Protein AF-A0A832LA58-F1 (afdb_monomer)

Nearest PDB structures (foldseek):
  2ap3-assembly1_A  TM=4.183E-01  e=2.752E+00  Staphylococcus aureus subsp. aureus MW2

Foldseek 3Di:
DDDDDDDPDPDDDDDDPDDDPDDDFCLNDDVVVLLVVLCVVQQDVPDVLSNVLSVLLSVLLVLLNPFPQADSVLSRLLNVLSVVLSVCSVVVVCPLVSNVVSLVVSLVRLCRRVVCNVVNVVSSCVSCVSSVHDD

Secondary structure (DSSP, 8-state):
-----------SS--------S---GGGS-HHHHHHHHHHHH--SS-HHHHHHHHHHHHHHHHHHH-SSS-HHHHHHHHHHHHHHHHHHHHT---HHHHHHHHHHHHHHHTT-TTTHHHHHHHHHHHHHHHT---

pLDDT: mean 81.48, std 19.2, range [36.53, 97.62]

Structure (mmCIF, N/CA/C/O backbone):
data_AF-A0A832LA58-F1
#
_entry.id   AF-A0A832LA58-F1
#
loop_
_atom_site.group_PDB
_atom_site.id
_atom_site.type_symbol
_atom_site.label_atom_id
_atom_site.label_alt_id
_atom_site.label_comp_id
_atom_site.label_asym_id
_atom_site.label_entity_id
_atom_site.label_seq_id
_atom_site.pdbx_PDB_ins_code
_atom_site.Cartn_x
_atom_site.Cartn_y
_atom_site.Cartn_z
_atom_site.occupancy
_atom_site.B_iso_or_equiv
_atom_site.auth_seq_id
_atom_site.auth_comp_id
_atom_site.auth_asym_id
_atom_site.auth_atom_id
_atom_site.pdbx_PDB_model_num
ATOM 1 N N . MET A 1 1 ? 32.728 1.933 31.505 1.00 38.47 1 MET A N 1
ATOM 2 C CA . MET A 1 1 ? 31.852 0.922 32.133 1.00 38.47 1 MET A CA 1
ATOM 3 C C . MET A 1 1 ? 30.788 0.562 31.112 1.00 38.47 1 MET A C 1
ATOM 5 O O . MET A 1 1 ? 29.930 1.386 30.846 1.00 38.47 1 MET A O 1
ATOM 9 N N . MET A 1 2 ? 30.952 -0.591 30.461 1.00 45.06 2 MET A N 1
ATOM 10 C CA . MET A 1 2 ? 29.963 -1.226 29.576 1.00 45.06 2 MET A CA 1
ATOM 11 C C . MET A 1 2 ? 29.046 -2.100 30.420 1.00 45.06 2 MET A C 1
ATOM 13 O O . MET A 1 2 ? 29.603 -2.822 31.244 1.00 45.06 2 MET A O 1
ATOM 17 N N . LYS A 1 3 ? 27.731 -2.023 30.183 1.00 44.38 3 LYS A N 1
ATOM 18 C CA . LYS A 1 3 ? 26.621 -2.929 30.560 1.00 44.38 3 LYS A CA 1
ATOM 19 C C . LYS A 1 3 ? 25.339 -2.262 30.022 1.00 44.38 3 LYS A C 1
ATOM 21 O O . LYS A 1 3 ? 25.217 -1.057 30.210 1.00 44.38 3 LYS A O 1
ATOM 26 N N . ASP A 1 4 ? 24.384 -2.853 29.319 1.00 45.88 4 ASP A N 1
ATOM 27 C CA . ASP A 1 4 ? 24.064 -4.216 28.904 1.00 45.88 4 ASP A CA 1
ATOM 28 C C . ASP A 1 4 ? 23.218 -4.051 27.616 1.00 45.88 4 ASP A C 1
ATOM 30 O O . ASP A 1 4 ? 22.341 -3.187 27.583 1.00 45.88 4 ASP A O 1
ATOM 34 N N . GLU A 1 5 ? 23.490 -4.803 26.547 1.00 46.19 5 GLU A N 1
ATOM 35 C CA . GLU A 1 5 ? 22.567 -4.913 25.405 1.00 46.19 5 GLU A CA 1
ATOM 36 C C . GLU A 1 5 ? 21.927 -6.298 25.474 1.00 46.19 5 GLU A C 1
ATOM 38 O O . GLU A 1 5 ? 22.626 -7.311 25.434 1.00 46.19 5 GLU A O 1
ATOM 43 N N . ASP A 1 6 ? 20.605 -6.319 25.635 1.00 46.00 6 ASP A N 1
ATOM 44 C CA . ASP A 1 6 ? 19.793 -7.529 25.696 1.00 46.00 6 ASP A CA 1
ATOM 45 C C . ASP A 1 6 ? 19.865 -8.282 24.358 1.00 46.00 6 ASP A C 1
ATOM 47 O O . ASP A 1 6 ? 19.231 -7.928 23.361 1.00 46.00 6 ASP A O 1
ATOM 51 N N . GLU A 1 7 ? 20.668 -9.341 24.351 1.00 42.16 7 GLU A N 1
ATOM 52 C CA . GLU A 1 7 ? 20.776 -10.328 23.285 1.00 42.16 7 GLU A CA 1
ATOM 53 C C . GLU A 1 7 ? 19.518 -11.209 23.294 1.00 42.16 7 GLU A C 1
ATOM 55 O O . GLU A 1 7 ? 19.358 -12.098 24.130 1.00 42.16 7 GLU A O 1
ATOM 60 N N . ILE A 1 8 ? 18.584 -10.952 22.374 1.00 47.38 8 ILE A N 1
ATOM 61 C CA . ILE A 1 8 ? 17.488 -11.887 22.105 1.00 47.38 8 ILE A CA 1
ATOM 62 C C . ILE A 1 8 ? 17.975 -12.874 21.045 1.00 47.38 8 ILE A C 1
ATOM 64 O O . ILE A 1 8 ? 17.958 -12.590 19.847 1.00 47.38 8 ILE A O 1
ATOM 68 N N . ASP A 1 9 ? 18.416 -14.032 21.526 1.00 40.94 9 ASP A N 1
ATOM 69 C CA . ASP A 1 9 ? 18.825 -15.178 20.722 1.00 40.94 9 ASP A CA 1
ATOM 70 C C . ASP A 1 9 ? 17.582 -15.909 20.183 1.00 40.94 9 ASP A C 1
ATOM 72 O O . ASP A 1 9 ? 16.914 -16.678 20.880 1.00 40.94 9 ASP A O 1
ATOM 76 N N . LEU A 1 10 ? 17.223 -15.608 18.936 1.00 44.75 10 LEU A N 1
ATOM 77 C CA . LEU A 1 10 ? 16.168 -16.288 18.181 1.00 44.75 10 LEU A CA 1
ATOM 78 C C . LEU A 1 10 ? 16.786 -17.083 17.024 1.00 44.75 10 LEU A C 1
ATOM 80 O O . LEU A 1 10 ? 16.368 -16.924 15.884 1.00 44.75 10 LEU A O 1
ATOM 84 N N . ASP A 1 11 ? 17.767 -17.942 17.314 1.00 45.03 11 ASP A N 1
ATOM 85 C CA . ASP A 1 11 ? 18.386 -18.828 16.318 1.00 45.03 11 ASP A CA 1
ATOM 86 C C . ASP A 1 11 ? 18.494 -20.281 16.821 1.00 45.03 11 ASP A C 1
ATOM 88 O O . ASP A 1 11 ? 19.561 -20.808 17.143 1.00 45.03 11 ASP A O 1
ATOM 92 N N . LYS A 1 12 ? 17.370 -21.004 16.805 1.00 46.94 12 LYS A N 1
ATOM 93 C CA . LYS A 1 12 ? 17.415 -22.462 16.633 1.00 46.94 12 LYS A CA 1
ATOM 94 C C . LYS A 1 12 ? 16.601 -22.840 15.409 1.00 46.94 12 LYS A C 1
ATOM 96 O O . LYS A 1 12 ? 15.385 -22.723 15.413 1.00 46.94 12 LYS A O 1
ATOM 101 N N . GLU A 1 13 ? 17.330 -23.328 14.408 1.00 44.88 13 GLU A N 1
ATOM 102 C CA . GLU A 1 13 ? 16.855 -23.896 13.142 1.00 44.88 13 GLU A CA 1
ATOM 103 C C . GLU A 1 13 ? 16.575 -22.890 12.018 1.00 44.88 13 GLU A C 1
ATOM 105 O O . GLU A 1 13 ? 15.441 -22.691 11.607 1.00 44.88 13 GLU A O 1
ATOM 110 N N . MET A 1 14 ? 17.641 -22.289 11.478 1.00 42.16 14 MET A N 1
ATOM 111 C CA . MET A 1 14 ? 18.005 -22.301 10.045 1.00 42.16 14 MET A CA 1
ATOM 112 C C . MET A 1 14 ? 19.107 -21.258 9.821 1.00 42.16 14 MET A C 1
ATOM 114 O O . MET A 1 14 ? 18.854 -20.063 9.714 1.00 42.16 14 MET A O 1
ATOM 118 N N . GLY A 1 15 ? 20.358 -21.724 9.804 1.00 41.25 15 GLY A N 1
ATOM 119 C CA . GLY A 1 15 ? 21.551 -20.884 9.852 1.00 41.25 15 GLY A CA 1
ATOM 120 C C . GLY A 1 15 ? 21.759 -19.988 8.634 1.00 41.25 15 GLY A C 1
ATOM 121 O O . GLY A 1 15 ? 22.495 -20.355 7.720 1.00 41.25 15 GLY A O 1
ATOM 122 N N . VAL A 1 16 ? 21.235 -18.762 8.692 1.00 36.53 16 VAL A N 1
ATOM 123 C CA . VAL A 1 16 ? 21.817 -17.637 7.957 1.00 36.53 16 VAL A CA 1
ATOM 124 C C . VAL A 1 16 ? 21.844 -16.381 8.827 1.00 36.53 16 VAL A C 1
ATOM 126 O O . VAL A 1 16 ? 20.860 -15.659 8.965 1.00 36.53 16 VAL A O 1
ATOM 129 N N . LYS A 1 17 ? 23.020 -16.092 9.392 1.00 37.94 17 LYS A N 1
ATOM 130 C CA . LYS A 1 17 ? 23.284 -14.867 10.151 1.00 37.94 17 LYS A CA 1
ATOM 131 C C . LYS A 1 17 ? 23.468 -13.692 9.187 1.00 37.94 17 LYS A C 1
ATOM 133 O O . LYS A 1 17 ? 24.581 -13.416 8.741 1.00 37.94 17 LYS A O 1
ATOM 138 N N . TYR A 1 18 ? 22.390 -12.985 8.864 1.00 44.03 18 TYR A N 1
ATOM 139 C CA . TYR A 1 18 ? 22.473 -11.738 8.100 1.00 44.03 18 TYR A CA 1
ATOM 140 C C . TYR A 1 18 ? 22.743 -10.553 9.033 1.00 44.03 18 TYR A C 1
ATOM 142 O O . TYR A 1 18 ? 21.826 -9.935 9.571 1.00 44.03 18 TYR A O 1
ATOM 150 N N . ILE A 1 19 ? 24.020 -10.215 9.227 1.00 37.44 19 ILE A N 1
ATOM 151 C CA . ILE A 1 19 ? 24.412 -8.991 9.936 1.00 37.44 19 ILE A CA 1
ATO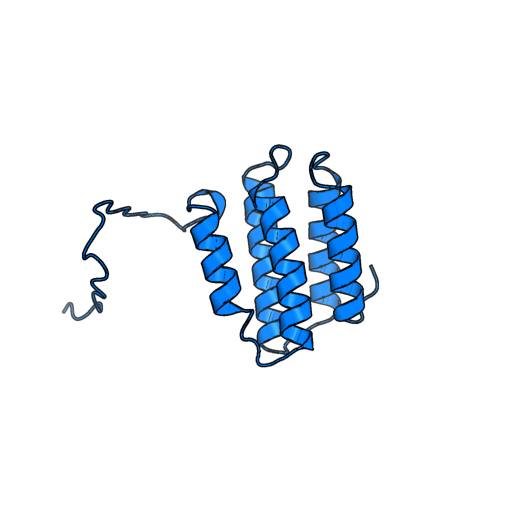M 152 C C . ILE A 1 19 ? 24.363 -7.821 8.945 1.00 37.44 19 ILE A C 1
ATOM 154 O O . ILE A 1 19 ? 25.317 -7.586 8.205 1.00 37.44 19 ILE A O 1
ATOM 158 N N . PHE A 1 20 ? 23.269 -7.061 8.940 1.00 43.75 20 PHE A N 1
ATOM 159 C CA . PHE A 1 20 ? 23.184 -5.800 8.199 1.00 43.75 20 PHE A CA 1
ATOM 160 C C . PHE A 1 20 ? 23.697 -4.642 9.070 1.00 43.75 20 PHE A C 1
ATOM 162 O O . PHE A 1 20 ? 23.040 -4.235 10.024 1.00 43.75 20 PHE A O 1
ATOM 169 N N . ARG A 1 21 ? 24.882 -4.102 8.748 1.00 38.31 21 ARG A N 1
ATOM 170 C CA . ARG A 1 21 ? 25.448 -2.882 9.364 1.00 38.31 21 ARG A CA 1
ATOM 171 C C . ARG A 1 21 ? 25.281 -1.671 8.441 1.00 38.31 21 ARG A C 1
ATOM 173 O O . ARG A 1 21 ? 26.247 -1.158 7.888 1.00 38.31 21 ARG A O 1
ATOM 180 N N . GLY A 1 22 ? 24.039 -1.235 8.283 1.00 41.28 22 GLY A N 1
ATOM 181 C CA . GLY A 1 22 ? 23.632 0.002 7.612 1.00 41.28 22 GLY A CA 1
ATOM 182 C C . GLY A 1 22 ? 22.166 0.285 7.945 1.00 41.28 22 GLY A C 1
ATOM 183 O O . GLY A 1 22 ? 21.470 -0.639 8.368 1.00 41.28 22 GLY A O 1
ATOM 184 N N . ASN A 1 23 ? 21.689 1.528 7.788 1.00 45.31 23 ASN A N 1
ATOM 185 C CA . ASN A 1 23 ? 20.253 1.827 7.883 1.00 45.31 23 ASN A CA 1
ATOM 186 C C . ASN A 1 23 ? 19.498 0.826 6.998 1.00 45.31 23 ASN A C 1
ATOM 188 O O . ASN A 1 23 ? 19.715 0.777 5.789 1.00 45.31 23 ASN A O 1
ATOM 192 N N . THR A 1 24 ? 18.696 -0.053 7.601 1.00 49.25 24 THR A N 1
ATOM 193 C CA . THR A 1 24 ? 18.100 -1.163 6.859 1.00 49.25 24 THR A CA 1
ATOM 194 C C . THR A 1 24 ? 16.948 -0.646 6.007 1.00 49.25 24 THR A C 1
ATOM 196 O O . THR A 1 24 ? 15.871 -0.366 6.536 1.00 49.25 24 THR A O 1
ATOM 199 N N . THR A 1 25 ? 17.187 -0.538 4.709 1.00 60.50 25 THR A N 1
ATOM 200 C CA . THR A 1 25 ? 16.221 -0.111 3.697 1.00 60.50 25 THR A CA 1
ATOM 201 C C . THR A 1 25 ? 15.207 -1.221 3.386 1.00 60.50 25 THR A C 1
ATOM 203 O O . THR A 1 25 ? 15.516 -2.408 3.546 1.00 60.50 25 THR A O 1
ATOM 206 N N . PHE A 1 26 ? 13.989 -0.878 2.943 1.00 65.62 26 PHE A N 1
ATOM 207 C CA . PHE A 1 26 ? 12.957 -1.874 2.583 1.00 65.62 26 PHE A CA 1
ATOM 208 C C . PHE A 1 26 ? 13.423 -2.839 1.487 1.00 65.62 26 PHE A C 1
ATOM 210 O O . PHE A 1 26 ? 13.106 -4.026 1.518 1.00 65.62 26 PHE A O 1
ATOM 217 N N . ILE A 1 27 ? 14.221 -2.335 0.546 1.00 67.81 27 ILE A N 1
ATOM 218 C CA . ILE A 1 27 ? 14.730 -3.086 -0.607 1.00 67.81 27 ILE A CA 1
ATOM 219 C C . ILE A 1 27 ? 15.791 -4.133 -0.239 1.00 67.81 27 ILE A C 1
ATOM 221 O O . ILE A 1 27 ? 16.005 -5.076 -0.994 1.00 67.81 27 ILE A O 1
ATOM 225 N N . ASN A 1 28 ? 16.448 -3.984 0.916 1.00 68.75 28 ASN A N 1
ATOM 226 C CA . ASN A 1 28 ? 17.536 -4.864 1.353 1.00 68.75 28 ASN A CA 1
ATOM 227 C C . ASN A 1 28 ? 17.054 -6.051 2.199 1.00 68.75 28 ASN A C 1
ATOM 229 O O . ASN A 1 28 ? 17.868 -6.844 2.672 1.00 68.75 28 ASN A O 1
ATOM 233 N N . LYS A 1 29 ? 15.741 -6.188 2.405 1.00 72.06 29 LYS A N 1
ATOM 234 C CA . LYS A 1 29 ? 15.151 -7.272 3.191 1.00 72.06 29 LYS A CA 1
ATOM 235 C C . LYS A 1 29 ? 14.297 -8.194 2.332 1.00 72.06 29 LYS A C 1
ATOM 237 O O . LYS A 1 29 ? 13.751 -7.762 1.317 1.00 72.06 29 LYS A O 1
ATOM 242 N N . PRO A 1 30 ? 14.126 -9.463 2.746 1.00 80.69 30 PRO A N 1
ATOM 243 C CA . PRO A 1 30 ? 13.166 -10.341 2.099 1.00 80.69 30 PRO A CA 1
ATOM 244 C C . PRO A 1 30 ? 11.771 -9.711 2.135 1.00 80.69 30 PRO A C 1
ATOM 246 O O . PRO A 1 30 ? 11.291 -9.318 3.199 1.00 80.69 30 PRO A O 1
ATOM 249 N N . ARG A 1 31 ? 11.120 -9.631 0.973 1.00 79.56 31 ARG A N 1
ATOM 250 C CA . ARG A 1 31 ? 9.792 -9.014 0.812 1.00 79.56 31 ARG A CA 1
ATOM 251 C C . ARG A 1 31 ? 8.769 -9.588 1.791 1.00 79.56 31 ARG A C 1
ATOM 253 O O . ARG A 1 31 ? 8.118 -8.829 2.504 1.00 79.56 31 ARG A O 1
ATOM 260 N N . ASP A 1 32 ? 8.712 -10.914 1.907 1.00 81.50 32 ASP A N 1
ATOM 261 C CA . ASP A 1 32 ? 7.801 -11.614 2.821 1.00 81.50 32 ASP A CA 1
ATOM 262 C C . ASP A 1 32 ? 7.995 -11.195 4.284 1.00 81.50 32 ASP A C 1
ATOM 264 O O . ASP A 1 32 ? 7.032 -11.124 5.049 1.00 81.50 32 ASP A O 1
ATOM 268 N N . THR A 1 33 ? 9.227 -10.859 4.677 1.00 84.50 33 THR A N 1
ATOM 269 C CA . THR A 1 33 ? 9.529 -10.360 6.022 1.00 84.50 33 THR A CA 1
ATOM 270 C C . THR A 1 33 ? 8.912 -8.985 6.250 1.00 84.50 33 THR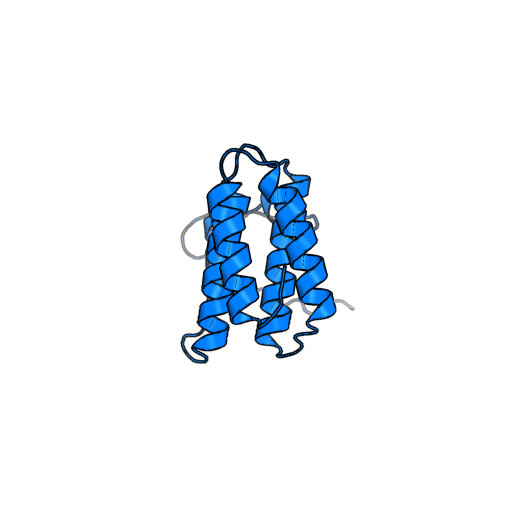 A C 1
ATOM 272 O O . THR A 1 33 ? 8.315 -8.759 7.302 1.00 84.50 33 THR A O 1
ATOM 275 N N . GLU A 1 34 ? 9.017 -8.070 5.286 1.00 85.00 34 GLU A N 1
ATOM 276 C CA . GLU A 1 34 ? 8.460 -6.718 5.421 1.00 85.00 34 GLU A CA 1
ATOM 277 C C . GLU A 1 34 ? 6.927 -6.720 5.360 1.00 85.00 34 GLU A C 1
ATOM 279 O O . GLU A 1 34 ? 6.280 -6.056 6.171 1.00 85.00 34 GLU A O 1
ATOM 284 N N . ILE A 1 35 ? 6.335 -7.561 4.510 1.00 87.44 35 ILE A N 1
ATOM 285 C CA . ILE A 1 35 ? 4.886 -7.799 4.471 1.00 87.44 35 ILE A CA 1
ATOM 286 C C . ILE A 1 35 ? 4.376 -8.352 5.804 1.00 87.44 35 ILE A C 1
ATOM 288 O O . ILE A 1 35 ? 3.448 -7.798 6.398 1.00 87.44 35 ILE A O 1
ATOM 292 N N . LYS A 1 36 ? 5.010 -9.410 6.325 1.00 86.88 36 LYS A N 1
ATOM 293 C CA . LYS A 1 36 ? 4.622 -10.022 7.602 1.00 86.88 36 LYS A CA 1
ATOM 294 C C . LYS A 1 36 ? 4.794 -9.049 8.766 1.00 86.88 36 LYS A C 1
ATOM 296 O O . LYS A 1 36 ? 3.961 -8.998 9.670 1.00 86.88 36 LYS A O 1
ATOM 301 N N . LYS A 1 37 ? 5.860 -8.244 8.746 1.00 86.56 37 LYS A N 1
ATOM 302 C CA . LYS A 1 37 ? 6.099 -7.197 9.742 1.00 86.56 37 LYS A CA 1
ATOM 303 C C . LYS A 1 37 ? 5.005 -6.130 9.703 1.00 86.56 37 LYS A C 1
ATOM 305 O O . LYS A 1 37 ? 4.514 -5.749 10.766 1.00 86.56 37 LYS A O 1
ATOM 310 N N . PHE A 1 38 ? 4.604 -5.684 8.513 1.00 89.88 38 PHE A N 1
ATOM 311 C CA . PHE A 1 38 ? 3.500 -4.740 8.347 1.00 89.88 38 PHE A CA 1
ATOM 312 C C . PHE A 1 38 ? 2.196 -5.327 8.902 1.00 89.88 38 PHE A C 1
ATOM 314 O O . PHE A 1 38 ? 1.567 -4.717 9.768 1.00 89.88 38 PHE A O 1
ATOM 321 N N . GLN A 1 39 ? 1.827 -6.539 8.474 1.00 87.56 39 GLN A N 1
ATOM 322 C CA . GLN A 1 39 ? 0.627 -7.239 8.943 1.00 87.56 39 GLN A CA 1
ATOM 323 C C . GLN A 1 39 ? 0.576 -7.311 10.471 1.00 87.56 39 GLN A C 1
ATOM 325 O O . GLN A 1 39 ? -0.372 -6.818 11.079 1.00 87.56 39 GLN A O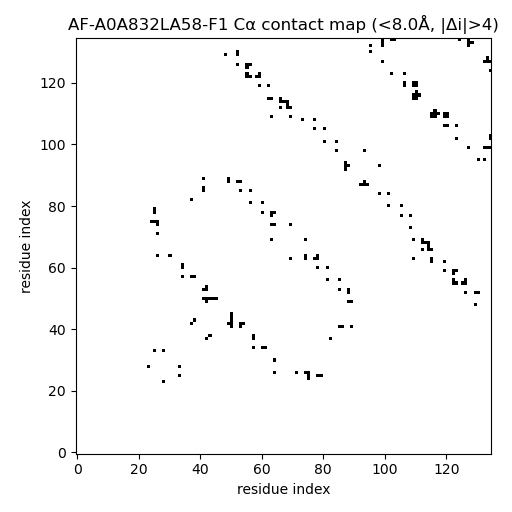 1
ATOM 330 N N . ASN A 1 40 ? 1.638 -7.822 11.098 1.00 87.81 40 ASN A N 1
ATOM 331 C CA . ASN A 1 40 ? 1.717 -7.964 12.552 1.00 87.81 40 ASN A CA 1
ATOM 332 C C . ASN A 1 40 ? 1.624 -6.622 13.294 1.00 87.81 40 ASN A C 1
ATOM 334 O O . ASN A 1 40 ? 1.130 -6.567 14.421 1.00 87.81 40 ASN A O 1
ATOM 338 N N . LYS A 1 41 ? 2.128 -5.534 12.697 1.00 88.19 41 LYS A N 1
ATOM 339 C CA . LYS A 1 41 ? 2.153 -4.212 13.336 1.00 88.19 41 LYS A CA 1
ATOM 340 C C . LYS A 1 41 ? 0.805 -3.492 13.253 1.00 88.19 41 LYS A C 1
ATOM 342 O O . LYS A 1 41 ? 0.476 -2.755 14.195 1.00 88.19 41 LYS A O 1
ATOM 347 N N . TYR A 1 42 ? 0.064 -3.670 12.159 1.00 88.31 42 TYR A N 1
ATOM 348 C CA . TYR A 1 42 ? -1.052 -2.793 11.791 1.00 88.31 42 TYR A CA 1
ATOM 349 C C . TYR A 1 42 ? -2.412 -3.480 11.657 1.00 88.31 42 TYR A C 1
ATOM 351 O O . TYR A 1 42 ? -3.423 -2.798 11.812 1.00 88.31 42 TYR A O 1
ATOM 359 N N . ILE A 1 43 ? -2.460 -4.788 11.396 1.00 87.00 43 ILE A N 1
ATOM 360 C CA . ILE A 1 43 ? -3.706 -5.536 11.188 1.00 87.00 43 ILE A CA 1
ATOM 361 C C . ILE A 1 43 ? -3.901 -6.462 12.388 1.00 87.00 43 ILE A C 1
ATOM 363 O O . ILE A 1 43 ? -3.245 -7.493 12.512 1.00 87.00 43 ILE A O 1
ATOM 367 N N . THR A 1 44 ? -4.774 -6.063 13.314 1.00 83.50 44 THR A N 1
ATOM 368 C CA . THR A 1 44 ? -4.927 -6.748 14.617 1.00 83.50 44 THR A CA 1
ATOM 369 C C . THR A 1 44 ? -6.244 -7.505 14.773 1.00 83.50 44 THR A C 1
ATOM 371 O O . THR A 1 44 ? -6.398 -8.259 15.734 1.00 83.50 44 THR A O 1
ATOM 374 N N . GLY A 1 45 ? -7.199 -7.292 13.864 1.00 78.44 45 GLY A N 1
ATOM 375 C CA . GLY A 1 45 ? -8.544 -7.875 13.908 1.00 78.44 45 GLY A CA 1
ATOM 376 C C . GLY A 1 45 ? -9.462 -7.251 14.966 1.00 78.44 45 GLY A C 1
ATOM 377 O O . GLY A 1 45 ? -10.553 -7.760 15.210 1.00 78.44 45 GLY A O 1
ATOM 378 N N . LYS A 1 46 ? -9.023 -6.176 15.631 1.00 73.69 46 LYS A N 1
ATOM 379 C CA . LYS A 1 46 ? -9.741 -5.524 16.740 1.00 73.69 46 LYS A CA 1
ATOM 380 C C . LYS A 1 46 ? -10.460 -4.245 16.323 1.00 73.69 46 LYS A C 1
ATOM 382 O O . LYS A 1 46 ? -11.378 -3.820 17.019 1.00 73.69 46 LYS A O 1
ATOM 387 N N . TYR A 1 47 ? -10.044 -3.616 15.226 1.00 76.56 47 TYR A N 1
ATOM 388 C CA . TYR A 1 47 ? -10.528 -2.301 14.814 1.00 76.56 47 TYR A CA 1
ATOM 389 C C . TYR A 1 47 ? -10.885 -2.344 13.336 1.00 76.56 47 TYR A C 1
ATOM 391 O O . TYR A 1 47 ? -10.077 -1.952 12.504 1.00 76.56 47 TYR A O 1
ATOM 399 N N . ILE A 1 48 ? -12.101 -2.799 13.026 1.00 79.88 48 ILE A N 1
ATOM 400 C CA . ILE A 1 48 ? -12.543 -3.134 11.661 1.00 79.88 48 ILE A CA 1
ATOM 401 C C . ILE A 1 48 ? -12.197 -2.033 10.645 1.00 79.88 48 ILE A C 1
ATOM 403 O O . ILE A 1 48 ? -11.588 -2.321 9.624 1.00 79.88 48 ILE A O 1
ATOM 407 N N . GLU A 1 49 ? -12.497 -0.763 10.934 1.00 84.00 49 GLU A N 1
ATOM 408 C CA . GLU A 1 49 ? -12.197 0.338 10.003 1.00 84.00 49 GLU A CA 1
ATOM 409 C C . GLU A 1 49 ? -10.691 0.574 9.803 1.00 84.00 49 GLU A C 1
ATOM 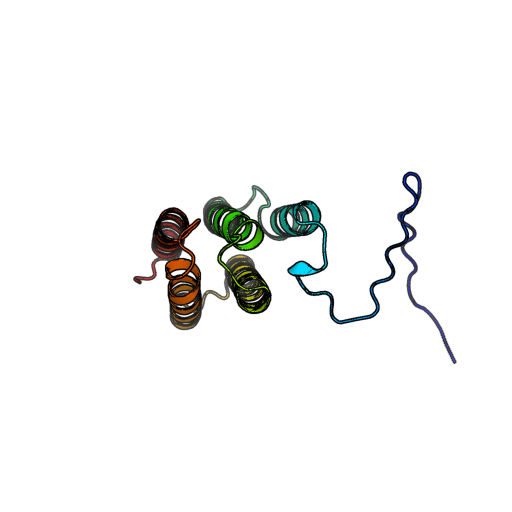411 O O . GLU A 1 49 ? -10.232 0.726 8.671 1.00 84.00 49 GLU A O 1
ATOM 416 N N . LYS A 1 50 ? -9.898 0.561 10.883 1.00 86.94 50 LYS A N 1
ATOM 417 C CA . LYS A 1 50 ? -8.437 0.735 10.799 1.00 86.94 50 LYS A CA 1
ATOM 418 C C . LYS A 1 50 ? -7.774 -0.456 10.120 1.00 86.94 50 LYS A C 1
ATOM 420 O O . LYS A 1 50 ? -6.868 -0.270 9.317 1.00 86.94 50 LYS A O 1
ATOM 425 N N . ASP A 1 51 ? -8.241 -1.661 10.426 1.00 87.62 51 ASP A N 1
ATOM 426 C CA . ASP A 1 51 ? -7.768 -2.897 9.819 1.00 87.62 51 ASP A CA 1
ATOM 427 C C . ASP A 1 51 ? -8.113 -2.921 8.317 1.00 87.62 51 ASP A C 1
ATOM 429 O O . ASP A 1 51 ? -7.278 -3.351 7.524 1.00 87.62 51 ASP A O 1
ATOM 433 N N . ASN A 1 52 ? -9.264 -2.378 7.897 1.00 91.56 52 ASN A N 1
ATOM 434 C CA . ASN A 1 52 ? -9.611 -2.212 6.479 1.00 91.56 52 ASN A CA 1
ATOM 435 C C . ASN A 1 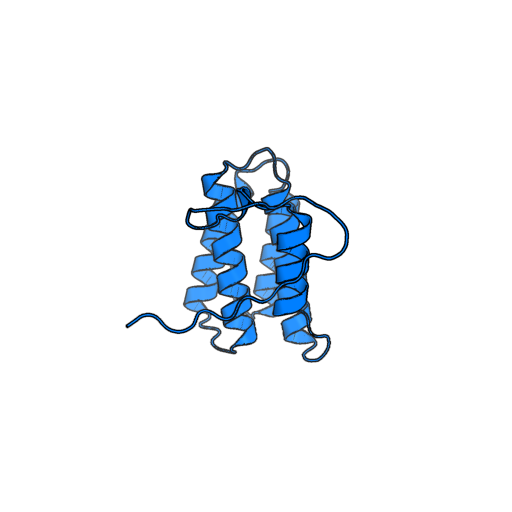52 ? -8.661 -1.234 5.772 1.00 91.56 52 ASN A C 1
ATOM 437 O O . ASN A 1 52 ? -8.090 -1.581 4.741 1.00 91.56 52 ASN A O 1
ATOM 441 N N . ILE A 1 53 ? -8.423 -0.048 6.350 1.00 92.94 53 ILE A N 1
ATOM 442 C CA . ILE A 1 53 ? -7.465 0.929 5.798 1.00 92.94 53 ILE A CA 1
ATOM 443 C C . ILE A 1 53 ? -6.069 0.303 5.690 1.00 92.94 53 ILE A C 1
ATOM 445 O O . ILE A 1 53 ? -5.435 0.359 4.638 1.00 92.94 53 ILE A O 1
ATOM 449 N N . ASN A 1 54 ? -5.601 -0.344 6.760 1.00 93.44 54 ASN A N 1
ATOM 450 C CA . ASN A 1 54 ? -4.288 -0.984 6.796 1.00 93.44 54 ASN A CA 1
ATOM 451 C C . ASN A 1 54 ? -4.193 -2.174 5.830 1.00 93.44 54 ASN A C 1
ATOM 453 O O . ASN A 1 54 ? -3.115 -2.439 5.304 1.00 93.44 54 ASN A O 1
ATOM 457 N N . SER A 1 55 ? -5.300 -2.861 5.545 1.00 94.31 55 SER A N 1
ATOM 458 C CA . SER A 1 55 ? -5.345 -3.925 4.537 1.00 94.31 55 SER A CA 1
ATOM 459 C C . SER A 1 55 ? -5.181 -3.376 3.121 1.00 94.31 55 SER A C 1
ATOM 461 O O . SER A 1 55 ? -4.444 -3.960 2.330 1.00 94.31 55 SER A O 1
ATOM 463 N N . GLU A 1 56 ? -5.800 -2.240 2.797 1.00 97.06 56 GLU A N 1
ATOM 464 C CA . GLU A 1 56 ? -5.584 -1.585 1.501 1.00 97.06 56 GLU A CA 1
ATOM 465 C C . GLU A 1 56 ? -4.151 -1.046 1.372 1.00 97.06 56 GLU A C 1
ATOM 467 O O . GLU A 1 56 ? -3.495 -1.270 0.354 1.00 97.06 56 GLU A O 1
ATOM 472 N N . ILE A 1 57 ? -3.604 -0.434 2.430 1.00 96.44 57 ILE A N 1
ATOM 473 C CA . ILE A 1 57 ? -2.195 0.002 2.458 1.00 96.44 57 ILE A CA 1
ATOM 474 C C . ILE A 1 57 ? -1.253 -1.187 2.234 1.00 96.44 57 ILE A C 1
ATOM 476 O O . ILE A 1 57 ? -0.283 -1.071 1.486 1.00 96.44 57 ILE A O 1
ATOM 480 N N . LEU A 1 58 ? -1.547 -2.344 2.831 1.00 95.81 58 LEU A N 1
ATOM 481 C CA . LEU A 1 58 ? -0.758 -3.555 2.635 1.00 95.81 58 LEU A CA 1
ATOM 482 C C . LEU A 1 58 ? -0.782 -4.035 1.177 1.00 95.81 58 LEU A C 1
ATOM 484 O O . LEU A 1 58 ? 0.265 -4.402 0.644 1.00 95.81 58 LEU A O 1
ATOM 488 N N . LYS A 1 59 ? -1.944 -4.021 0.512 1.00 96.50 59 LYS A N 1
ATOM 489 C CA . LYS A 1 59 ? -2.038 -4.380 -0.915 1.00 96.50 59 LYS A CA 1
ATOM 490 C C . LYS A 1 59 ? -1.190 -3.447 -1.778 1.00 96.50 59 LYS A C 1
ATOM 492 O O . LYS A 1 59 ? -0.485 -3.914 -2.667 1.00 96.50 59 LYS A O 1
ATOM 497 N N . LEU A 1 60 ? -1.222 -2.146 -1.492 1.00 97.19 60 LEU A N 1
ATOM 498 C CA . LEU A 1 60 ? -0.396 -1.171 -2.200 1.00 97.19 60 LEU A CA 1
ATOM 499 C C . LEU A 1 60 ? 1.098 -1.404 -1.944 1.00 97.19 60 LEU A C 1
ATOM 501 O O . LEU A 1 60 ? 1.894 -1.357 -2.878 1.00 97.19 60 LEU A O 1
ATOM 505 N N . LEU A 1 61 ? 1.474 -1.732 -0.705 1.00 95.94 61 LEU A N 1
ATOM 506 C CA . LEU A 1 61 ? 2.851 -2.076 -0.356 1.00 95.94 61 LEU A CA 1
ATOM 507 C C . LEU A 1 61 ? 3.342 -3.307 -1.132 1.00 95.94 61 LEU A C 1
ATOM 509 O O . LEU A 1 61 ? 4.462 -3.288 -1.633 1.00 95.94 61 LEU A O 1
ATOM 513 N N . HIS A 1 62 ? 2.509 -4.340 -1.293 1.00 95.31 62 HIS A N 1
ATOM 514 C CA . HIS A 1 62 ? 2.834 -5.491 -2.142 1.00 95.31 62 HIS A CA 1
ATOM 515 C C . HIS A 1 62 ? 3.139 -5.078 -3.584 1.00 95.31 62 HIS A C 1
ATOM 517 O O . HIS A 1 62 ? 4.196 -5.430 -4.102 1.00 95.31 62 HIS A O 1
ATOM 523 N N . LEU A 1 63 ? 2.254 -4.295 -4.213 1.00 96.31 63 LEU A N 1
ATOM 524 C CA . LEU A 1 63 ? 2.453 -3.835 -5.592 1.00 96.31 63 LEU A CA 1
ATOM 525 C C . LEU A 1 63 ? 3.750 -3.038 -5.743 1.00 96.31 63 LEU A C 1
ATOM 527 O O . LEU A 1 63 ? 4.524 -3.280 -6.665 1.00 96.31 63 LEU A O 1
ATOM 531 N N . VAL A 1 64 ? 4.016 -2.120 -4.814 1.00 95.06 64 VAL A N 1
ATOM 532 C CA . VAL A 1 64 ? 5.232 -1.299 -4.811 1.00 95.06 64 VAL A CA 1
ATOM 533 C C . VAL A 1 64 ? 6.482 -2.171 -4.698 1.00 95.06 64 VAL A C 1
ATOM 535 O O . VAL A 1 64 ? 7.429 -1.998 -5.468 1.00 95.06 64 VAL A O 1
ATOM 538 N N . LEU A 1 65 ? 6.488 -3.135 -3.772 1.00 92.94 65 LEU A N 1
ATOM 539 C CA . LEU A 1 65 ? 7.634 -4.019 -3.566 1.00 92.94 65 LEU A CA 1
ATOM 540 C C . LEU A 1 65 ? 7.871 -4.987 -4.736 1.00 92.94 65 LEU A C 1
ATOM 542 O O . LEU A 1 65 ? 9.019 -5.362 -4.980 1.00 92.94 65 LEU A O 1
ATOM 546 N N . ASP A 1 66 ? 6.816 -5.361 -5.460 1.00 93.62 66 ASP A N 1
ATOM 547 C CA . ASP A 1 66 ? 6.885 -6.280 -6.600 1.00 93.62 66 ASP A CA 1
ATOM 548 C C . ASP A 1 66 ? 7.086 -5.586 -7.953 1.00 93.62 66 ASP A C 1
ATOM 550 O O . ASP A 1 66 ? 7.455 -6.253 -8.927 1.00 93.62 66 ASP A O 1
ATOM 554 N N . SER A 1 67 ? 6.888 -4.266 -8.027 1.00 94.38 67 SER A N 1
ATOM 555 C CA . SER A 1 67 ? 7.023 -3.522 -9.278 1.00 94.38 67 SER A CA 1
ATOM 556 C C . SER A 1 67 ? 8.450 -3.566 -9.815 1.00 94.38 67 SER A C 1
ATOM 558 O O . SER A 1 67 ? 9.425 -3.267 -9.115 1.00 94.38 67 SER A O 1
ATOM 560 N N . LYS A 1 68 ? 8.560 -3.885 -11.105 1.00 94.44 68 LYS A N 1
ATOM 561 C CA . LYS A 1 68 ? 9.812 -3.878 -11.872 1.00 94.44 68 LYS A CA 1
ATOM 562 C C . LYS A 1 68 ? 10.078 -2.526 -12.529 1.00 94.44 68 LYS A C 1
ATOM 564 O O . LYS A 1 68 ? 11.207 -2.278 -12.942 1.00 94.44 68 LYS A O 1
ATOM 569 N N . ASN A 1 69 ? 9.055 -1.676 -12.618 1.00 95.88 69 ASN A N 1
ATOM 570 C CA . ASN A 1 69 ? 9.139 -0.377 -13.280 1.00 95.88 69 ASN A CA 1
ATOM 571 C C . ASN A 1 69 ? 9.404 0.777 -12.302 1.00 95.88 69 ASN A C 1
ATOM 573 O O . ASN A 1 69 ? 9.684 1.885 -12.752 1.00 95.88 69 ASN A O 1
ATOM 577 N N . LEU A 1 70 ? 9.348 0.532 -10.989 1.00 92.56 70 LEU A N 1
ATOM 578 C CA . LEU A 1 70 ? 9.835 1.469 -9.976 1.00 92.56 70 LEU A CA 1
ATOM 579 C C . LEU A 1 70 ? 11.348 1.349 -9.777 1.00 92.56 70 LEU A C 1
ATOM 581 O O . LEU A 1 70 ? 11.905 0.245 -9.698 1.00 92.56 70 LEU A O 1
ATOM 585 N N . SER A 1 71 ? 12.006 2.500 -9.622 1.00 91.50 71 SER A N 1
ATOM 586 C CA . SER A 1 71 ? 13.389 2.544 -9.155 1.00 91.50 71 SER A CA 1
ATOM 587 C C . SER A 1 71 ? 13.485 2.035 -7.710 1.00 91.50 71 SER A C 1
ATOM 589 O O . SER A 1 71 ? 12.495 1.959 -6.979 1.00 91.50 71 SER A O 1
ATOM 591 N N . ASN A 1 72 ? 14.689 1.655 -7.281 1.00 88.12 72 ASN A N 1
ATOM 592 C CA . ASN A 1 72 ? 14.904 1.227 -5.898 1.00 88.12 72 ASN A CA 1
ATOM 593 C C . ASN A 1 72 ? 14.614 2.351 -4.893 1.00 88.12 72 ASN A C 1
ATOM 595 O O . ASN A 1 72 ? 14.071 2.068 -3.829 1.00 88.12 72 ASN A O 1
ATOM 599 N N . GLU A 1 73 ? 14.948 3.590 -5.254 1.00 89.81 73 GLU A N 1
ATOM 600 C CA . GLU A 1 73 ? 14.696 4.793 -4.457 1.00 89.81 73 GLU A CA 1
ATOM 601 C C . GLU A 1 73 ? 13.192 5.055 -4.333 1.00 89.81 73 GLU A C 1
ATOM 603 O O . GLU A 1 73 ? 12.668 5.056 -3.223 1.00 89.81 73 GLU A O 1
ATOM 608 N N . ASP A 1 74 ? 12.467 5.111 -5.457 1.00 92.69 74 ASP A N 1
ATOM 609 C CA . ASP A 1 74 ? 11.010 5.308 -5.459 1.00 92.69 74 ASP A CA 1
ATOM 610 C C . ASP A 1 74 ? 10.284 4.214 -4.664 1.00 92.69 74 ASP A C 1
ATOM 612 O O . ASP A 1 74 ? 9.331 4.484 -3.928 1.00 92.69 74 ASP A O 1
ATOM 616 N N . ARG A 1 75 ? 10.731 2.957 -4.799 1.00 92.94 75 ARG A N 1
ATOM 617 C CA . ARG A 1 75 ? 10.175 1.818 -4.058 1.00 92.94 75 ARG A CA 1
ATOM 618 C C . ARG A 1 75 ? 10.366 1.991 -2.555 1.00 92.94 75 ARG A C 1
ATOM 620 O O . ARG A 1 75 ? 9.444 1.726 -1.785 1.00 92.94 75 ARG A O 1
ATOM 627 N N . GLU A 1 76 ? 11.555 2.408 -2.137 1.00 90.00 76 GLU A N 1
ATOM 628 C CA . GLU A 1 76 ? 11.884 2.621 -0.734 1.00 90.00 76 GLU A CA 1
ATOM 629 C C . GLU A 1 76 ? 11.108 3.798 -0.138 1.00 90.00 76 GLU A C 1
ATOM 631 O O . GLU A 1 76 ? 10.443 3.633 0.888 1.00 90.00 76 GLU A O 1
ATOM 636 N N . GLU A 1 77 ? 11.126 4.954 -0.797 1.00 90.06 77 GLU A N 1
ATOM 637 C CA . GLU A 1 77 ? 10.405 6.148 -0.352 1.00 90.06 77 GLU A CA 1
ATOM 638 C C . GLU A 1 77 ? 8.901 5.892 -0.254 1.00 90.06 77 GLU A C 1
ATOM 640 O O . GLU A 1 77 ? 8.271 6.211 0.759 1.00 90.06 77 GLU A O 1
ATOM 645 N N . THR A 1 78 ? 8.331 5.227 -1.262 1.00 93.25 78 THR A N 1
ATOM 646 C CA . THR A 1 78 ? 6.912 4.865 -1.264 1.00 93.25 78 THR A CA 1
ATOM 647 C C . THR A 1 78 ? 6.588 3.899 -0.122 1.00 93.25 78 THR A C 1
ATOM 649 O O . THR A 1 78 ? 5.605 4.097 0.594 1.00 93.25 78 THR A O 1
ATOM 652 N N . ALA A 1 79 ? 7.422 2.882 0.122 1.00 92.69 79 ALA A N 1
ATOM 653 C CA . ALA A 1 79 ? 7.229 1.956 1.239 1.00 92.69 79 ALA A CA 1
ATOM 654 C C . ALA A 1 79 ? 7.318 2.656 2.611 1.00 92.69 79 ALA A C 1
ATOM 656 O O . ALA A 1 79 ? 6.518 2.363 3.511 1.00 92.69 79 ALA A O 1
ATOM 657 N N . HIS A 1 80 ? 8.234 3.617 2.776 1.00 91.81 80 HIS A N 1
ATOM 658 C CA . HIS A 1 80 ? 8.311 4.458 3.974 1.00 91.81 80 HIS A CA 1
ATOM 659 C C . HIS A 1 80 ? 7.057 5.318 4.150 1.00 91.81 80 HIS A C 1
ATOM 661 O O . HIS A 1 80 ? 6.500 5.369 5.251 1.00 91.81 80 HIS A O 1
ATOM 667 N N . ALA A 1 81 ? 6.576 5.946 3.078 1.00 94.00 81 ALA A N 1
ATOM 668 C CA . ALA A 1 81 ? 5.372 6.766 3.098 1.00 94.00 81 ALA A CA 1
ATOM 669 C C . ALA A 1 81 ? 4.125 5.947 3.484 1.00 94.00 81 ALA A C 1
ATOM 671 O O . ALA A 1 81 ? 3.345 6.374 4.338 1.00 94.00 81 ALA A O 1
ATOM 672 N N . LEU A 1 82 ? 3.979 4.730 2.948 1.00 94.88 82 LEU A N 1
ATOM 673 C CA . LEU A 1 82 ? 2.891 3.809 3.301 1.00 94.88 82 LEU A CA 1
ATOM 674 C C . LEU A 1 82 ? 2.933 3.390 4.778 1.00 94.88 82 LEU A C 1
ATOM 676 O O . LEU A 1 82 ? 1.900 3.390 5.449 1.00 94.88 82 LEU A O 1
ATOM 680 N N . ASN A 1 83 ? 4.120 3.094 5.318 1.00 92.12 83 ASN A N 1
ATOM 681 C CA . ASN A 1 83 ? 4.276 2.808 6.749 1.00 92.12 83 ASN A CA 1
ATOM 682 C C . ASN A 1 83 ? 3.936 4.028 7.618 1.00 92.12 83 ASN A C 1
ATOM 684 O O . ASN A 1 83 ? 3.292 3.879 8.655 1.00 92.12 83 ASN A O 1
ATOM 688 N N . SER A 1 84 ? 4.310 5.235 7.183 1.00 91.88 84 SER A N 1
ATOM 689 C CA . SER A 1 84 ? 3.969 6.475 7.889 1.00 91.88 84 SER A CA 1
ATOM 690 C C . SER A 1 84 ? 2.456 6.711 7.944 1.00 91.88 84 SER A C 1
ATOM 692 O O . SER A 1 84 ? 1.929 7.079 8.996 1.00 91.88 84 SER A O 1
ATOM 694 N N . ILE A 1 85 ? 1.736 6.454 6.846 1.00 93.06 85 ILE A N 1
ATOM 695 C CA . ILE A 1 85 ? 0.266 6.507 6.826 1.00 93.06 85 ILE A CA 1
ATOM 696 C C . ILE A 1 85 ? -0.309 5.481 7.812 1.00 93.06 85 ILE A C 1
ATOM 698 O O . ILE A 1 85 ? -1.157 5.833 8.632 1.00 93.06 85 ILE A O 1
ATOM 702 N N . ALA A 1 86 ? 0.173 4.235 7.785 1.00 92.62 86 ALA A N 1
ATOM 703 C CA . ALA A 1 86 ? -0.299 3.179 8.681 1.00 92.62 86 ALA A CA 1
ATOM 704 C C . ALA A 1 86 ? -0.040 3.497 10.169 1.00 92.62 86 ALA A C 1
ATOM 706 O O . ALA A 1 86 ? -0.895 3.239 11.021 1.00 92.62 86 ALA A O 1
ATOM 707 N N . ASP A 1 87 ? 1.100 4.118 10.495 1.00 91.31 87 ASP A N 1
ATOM 708 C CA . ASP A 1 87 ? 1.396 4.620 11.843 1.00 91.31 87 ASP A CA 1
ATOM 709 C C . ASP A 1 87 ? 0.403 5.715 12.267 1.00 91.31 87 ASP A C 1
ATOM 711 O O . ASP A 1 87 ? -0.169 5.634 13.356 1.00 91.31 87 ASP A O 1
ATOM 715 N N . GLN A 1 88 ? 0.109 6.686 11.396 1.00 90.12 88 GLN A N 1
ATOM 716 C CA . GLN A 1 88 ? -0.877 7.738 11.683 1.00 90.12 88 GLN A CA 1
ATOM 717 C C . GLN A 1 88 ? -2.288 7.172 11.914 1.00 90.12 88 GLN A C 1
ATOM 719 O O . GLN A 1 88 ? -2.968 7.579 12.863 1.00 90.12 88 GLN A O 1
ATOM 724 N N . VAL A 1 89 ? -2.706 6.198 11.095 1.00 89.56 89 VAL A N 1
ATOM 725 C CA . VAL A 1 89 ? -3.990 5.484 11.229 1.00 89.56 89 VAL A CA 1
ATOM 726 C C . VAL A 1 89 ? -4.061 4.734 12.560 1.00 89.56 89 VAL A C 1
ATOM 728 O O . VAL A 1 89 ? -5.052 4.835 13.296 1.00 89.56 89 VAL A O 1
ATOM 731 N N . LYS A 1 90 ? -2.993 4.013 12.919 1.00 87.12 90 LYS A N 1
ATOM 732 C CA . LYS A 1 90 ? -2.901 3.278 14.185 1.00 87.12 90 LYS A CA 1
ATOM 733 C C . LYS A 1 90 ? -3.015 4.217 15.384 1.00 87.12 90 LYS A C 1
ATOM 735 O O . LYS A 1 90 ? -3.873 3.999 16.243 1.00 87.12 90 LYS A O 1
ATOM 740 N N . GLU A 1 91 ? -2.214 5.278 15.406 1.00 86.06 91 GLU A N 1
ATOM 741 C CA . GLU A 1 91 ? -2.145 6.248 16.506 1.00 86.06 91 GLU A CA 1
ATOM 742 C C . GLU A 1 91 ? -3.367 7.170 16.604 1.00 86.06 91 GLU A C 1
ATOM 744 O O . GLU A 1 91 ? -3.477 7.942 17.555 1.00 86.06 91 GLU A O 1
ATOM 749 N N . ASN A 1 92 ? -4.303 7.090 15.650 1.00 79.31 92 ASN A N 1
ATOM 750 C CA . ASN A 1 92 ? -5.443 8.000 15.543 1.00 79.31 92 ASN A CA 1
ATOM 751 C C . ASN A 1 92 ? -5.023 9.475 15.398 1.00 79.31 92 ASN A C 1
ATOM 753 O O . ASN A 1 92 ? -5.775 10.383 15.749 1.00 79.31 92 ASN A O 1
ATOM 757 N N . LYS A 1 93 ? -3.817 9.715 14.874 1.00 76.06 93 LYS A N 1
ATOM 758 C CA . LYS A 1 93 ? -3.250 11.046 14.613 1.00 76.06 93 LYS A CA 1
ATOM 759 C C . LYS A 1 93 ? -3.438 11.431 13.145 1.00 76.06 93 LYS A C 1
ATOM 761 O O . LYS A 1 93 ? -2.535 11.969 12.513 1.00 76.06 93 LYS A O 1
ATOM 766 N N . CYS A 1 94 ? -4.608 11.124 12.590 1.00 70.25 94 CYS A N 1
ATOM 767 C CA . CYS A 1 94 ? -4.918 11.326 11.179 1.00 70.25 94 CYS A CA 1
ATOM 768 C C . CYS A 1 94 ? -5.087 12.817 10.851 1.00 70.25 94 CYS A C 1
ATOM 770 O O . CYS A 1 94 ? -6.206 13.330 10.785 1.00 70.25 94 CYS A O 1
ATOM 772 N N . ASN A 1 95 ? -3.984 13.531 10.616 1.00 85.75 95 ASN A N 1
ATOM 773 C CA . ASN A 1 95 ? -4.055 14.839 9.978 1.00 85.75 95 ASN A CA 1
ATOM 774 C C . ASN A 1 95 ? -4.425 14.634 8.504 1.00 85.75 95 ASN A C 1
ATOM 776 O O . ASN A 1 95 ? -3.599 14.220 7.692 1.00 85.75 95 ASN A O 1
ATOM 780 N N . LYS A 1 96 ? -5.678 14.938 8.158 1.00 87.06 96 LYS A N 1
ATOM 781 C CA . LYS A 1 96 ? -6.213 14.745 6.804 1.00 87.06 96 LYS A CA 1
ATOM 782 C C . LYS A 1 96 ? -5.410 15.465 5.718 1.00 87.06 96 LYS A C 1
ATOM 784 O O . LYS A 1 96 ? -5.308 14.939 4.616 1.00 87.06 96 LYS A O 1
ATOM 789 N N . LEU A 1 97 ? -4.838 16.635 6.014 1.00 88.31 97 LEU A N 1
ATOM 790 C CA . LEU A 1 97 ? -4.033 17.386 5.048 1.00 88.31 97 LEU A CA 1
ATOM 791 C C . LEU A 1 97 ? -2.700 16.682 4.781 1.00 88.31 97 LEU A C 1
ATOM 793 O O . LEU A 1 97 ? -2.321 16.515 3.625 1.00 88.31 97 LEU A O 1
ATOM 797 N N . THR A 1 98 ? -2.029 16.226 5.842 1.00 89.12 98 THR A N 1
ATOM 798 C CA . THR A 1 98 ? -0.788 15.449 5.729 1.00 89.12 98 THR A CA 1
ATOM 799 C C . THR A 1 98 ? -1.033 14.144 4.979 1.00 89.12 98 THR A C 1
ATOM 801 O O . THR A 1 98 ? -0.337 13.868 4.011 1.00 89.12 98 THR A O 1
ATOM 804 N N . LEU A 1 99 ? -2.066 13.388 5.362 1.00 91.44 99 LEU A N 1
ATOM 805 C CA . LEU A 1 99 ? -2.423 12.124 4.714 1.00 91.44 99 LEU A CA 1
ATOM 806 C C . LEU A 1 99 ? -2.747 12.303 3.231 1.00 91.44 99 LEU A C 1
ATOM 808 O O . LEU A 1 99 ? -2.270 11.527 2.407 1.00 91.44 99 LEU A O 1
ATOM 812 N N . LYS A 1 100 ? -3.514 13.346 2.889 1.00 92.94 100 LYS A N 1
ATOM 813 C CA . LYS A 1 100 ? -3.805 13.689 1.497 1.00 92.94 100 LYS A CA 1
ATOM 814 C C . LYS A 1 100 ? -2.518 13.977 0.727 1.00 92.94 100 LYS A C 1
ATOM 816 O O . LYS A 1 100 ? -2.308 13.374 -0.315 1.00 92.94 100 LYS A O 1
ATOM 821 N N . GLY A 1 101 ? -1.650 14.844 1.252 1.00 93.12 101 GLY A N 1
ATOM 822 C CA . GLY A 1 101 ? -0.381 15.183 0.604 1.00 93.12 101 GLY A CA 1
ATOM 823 C C . GLY A 1 101 ? 0.511 13.961 0.377 1.00 93.12 101 GLY A C 1
ATOM 824 O O . GLY A 1 101 ? 1.027 13.773 -0.721 1.00 93.12 101 GLY A O 1
ATOM 825 N N . THR A 1 102 ? 0.632 13.089 1.382 1.00 94.38 102 THR A N 1
ATOM 826 C CA . THR A 1 102 ? 1.401 11.844 1.262 1.00 94.38 102 THR A CA 1
ATOM 827 C C . THR A 1 102 ? 0.797 10.899 0.220 1.00 94.38 102 THR A C 1
ATOM 829 O O . THR A 1 102 ? 1.536 10.357 -0.595 1.00 94.38 102 THR A O 1
ATOM 832 N N . LEU A 1 103 ? -0.528 10.715 0.191 1.00 95.00 103 LEU A N 1
ATOM 833 C CA . LEU A 1 103 ? -1.176 9.856 -0.808 1.00 95.00 103 LEU A CA 1
ATOM 834 C C . LEU A 1 103 ? -1.088 10.421 -2.226 1.00 95.00 103 LEU A C 1
ATOM 836 O O . LEU A 1 103 ? -0.877 9.646 -3.154 1.00 95.00 103 LEU A O 1
ATOM 840 N N . THR A 1 104 ? -1.191 11.741 -2.404 1.00 95.62 104 THR A N 1
ATOM 841 C CA . THR A 1 104 ? -0.968 12.384 -3.706 1.00 95.62 104 THR A CA 1
ATOM 842 C C . THR A 1 104 ? 0.458 12.136 -4.196 1.00 95.62 104 THR A C 1
ATOM 844 O O . THR A 1 104 ? 0.633 11.710 -5.334 1.00 95.62 104 THR A O 1
ATOM 847 N N . ALA A 1 105 ? 1.466 12.304 -3.334 1.00 95.19 105 ALA A N 1
ATOM 848 C CA . ALA A 1 105 ? 2.856 12.022 -3.695 1.00 95.19 105 ALA A CA 1
ATOM 849 C C . ALA A 1 105 ? 3.063 10.547 -4.086 1.00 95.19 105 ALA A C 1
ATOM 851 O O . ALA A 1 105 ? 3.686 10.256 -5.104 1.00 95.19 105 ALA A O 1
ATOM 852 N N . ILE A 1 106 ? 2.475 9.607 -3.335 1.00 97.06 106 ILE A N 1
ATOM 853 C CA . ILE A 1 106 ? 2.504 8.180 -3.690 1.00 97.06 106 ILE A CA 1
ATOM 854 C C . ILE A 1 106 ? 1.835 7.948 -5.052 1.00 97.06 106 ILE A C 1
ATOM 856 O O . ILE A 1 106 ? 2.390 7.243 -5.892 1.00 97.06 106 ILE A O 1
ATOM 860 N N . GLN A 1 107 ? 0.668 8.553 -5.298 1.00 96.62 107 GLN A N 1
ATOM 861 C CA . GLN A 1 107 ? -0.059 8.433 -6.563 1.00 96.62 107 GLN A CA 1
ATOM 862 C C . GLN A 1 107 ? 0.776 8.926 -7.757 1.00 96.62 107 GLN A C 1
ATOM 864 O O . GLN A 1 107 ? 0.799 8.280 -8.807 1.00 96.62 107 GLN A O 1
ATOM 869 N N . GLU A 1 108 ? 1.497 10.037 -7.602 1.00 95.62 108 GLU A N 1
ATOM 870 C CA . GLU A 1 108 ? 2.394 10.575 -8.631 1.00 95.62 108 GLU A CA 1
ATOM 871 C C . GLU A 1 108 ? 3.554 9.631 -8.965 1.00 95.62 108 GLU A C 1
ATOM 873 O O . GLU A 1 108 ? 3.969 9.558 -10.122 1.00 95.62 108 GLU A O 1
ATOM 878 N N . VAL A 1 109 ? 4.070 8.896 -7.979 1.00 96.19 109 VAL A N 1
ATOM 879 C CA . VAL A 1 109 ? 5.137 7.907 -8.185 1.00 96.19 109 VAL A CA 1
ATOM 880 C C . VAL A 1 109 ? 4.586 6.655 -8.869 1.00 96.19 109 VAL A C 1
ATOM 882 O O . VAL A 1 109 ? 5.045 6.284 -9.950 1.00 96.19 109 VAL A O 1
ATOM 885 N N . VAL A 1 110 ? 3.559 6.022 -8.294 1.00 95.81 110 VAL A N 1
ATOM 886 C CA . VAL A 1 110 ? 3.046 4.732 -8.798 1.00 95.81 110 VAL A CA 1
ATOM 887 C C . VAL A 1 110 ? 2.362 4.848 -10.160 1.00 95.81 110 VAL A C 1
ATOM 889 O O . VAL A 1 110 ? 2.378 3.890 -10.926 1.00 95.81 110 VAL A O 1
ATOM 892 N N . SER A 1 111 ? 1.816 6.017 -10.514 1.00 96.25 111 SER A N 1
ATOM 893 C CA . SER A 1 111 ? 1.215 6.248 -11.839 1.00 96.25 111 SER A CA 1
ATOM 894 C C . SER A 1 111 ? 2.230 6.207 -12.987 1.00 96.25 111 SER A C 1
ATOM 896 O O . SER A 1 111 ? 1.848 5.975 -14.133 1.00 96.25 111 SER A O 1
ATOM 898 N N . LYS A 1 112 ? 3.525 6.386 -12.696 1.00 94.38 112 LYS A N 1
ATOM 899 C CA . LYS A 1 112 ? 4.611 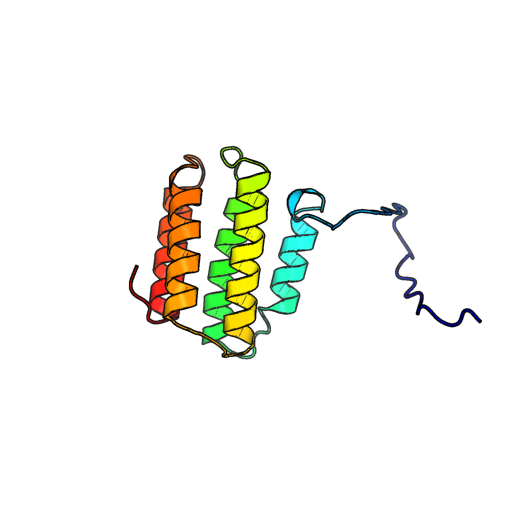6.277 -13.684 1.00 94.38 112 LYS A CA 1
ATOM 900 C C . LYS A 1 112 ? 5.061 4.828 -13.901 1.00 94.38 112 LYS A C 1
ATOM 902 O O . LYS A 1 112 ? 5.686 4.528 -14.916 1.00 94.38 112 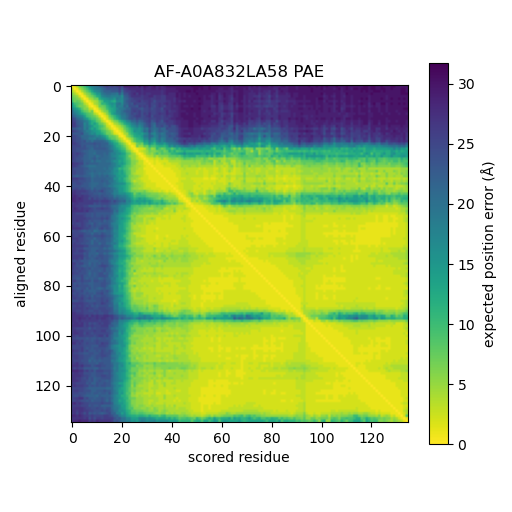LYS A O 1
ATOM 907 N N . ALA A 1 113 ? 4.738 3.921 -12.977 1.00 95.31 113 ALA A N 1
ATOM 908 C CA . ALA A 1 113 ? 5.114 2.514 -13.047 1.00 95.31 113 ALA A CA 1
ATOM 909 C C . ALA A 1 113 ? 4.042 1.698 -13.784 1.00 95.31 113 ALA A C 1
ATOM 911 O O . ALA A 1 113 ? 3.054 1.258 -13.200 1.00 95.31 113 ALA A O 1
ATOM 912 N N . ALA A 1 114 ? 4.242 1.487 -15.089 1.00 94.94 114 ALA A N 1
ATOM 913 C CA . ALA A 1 114 ? 3.222 0.898 -15.967 1.00 94.94 114 ALA A CA 1
ATOM 914 C C . ALA A 1 114 ? 2.717 -0.501 -15.554 1.00 94.94 114 ALA A C 1
ATOM 916 O O . ALA A 1 114 ? 1.619 -0.884 -15.941 1.00 94.94 114 ALA A O 1
ATOM 917 N N . ASP A 1 115 ? 3.491 -1.271 -14.786 1.00 97.25 115 ASP A N 1
ATOM 918 C CA . ASP A 1 115 ? 3.097 -2.599 -14.308 1.00 97.25 115 ASP A CA 1
ATOM 919 C C . ASP A 1 115 ? 2.132 -2.556 -13.111 1.00 97.25 115 ASP A C 1
ATOM 921 O O . ASP A 1 115 ? 1.439 -3.542 -12.859 1.00 97.25 115 ASP A O 1
ATOM 925 N N . ILE A 1 116 ? 2.058 -1.427 -12.393 1.00 97.44 116 ILE A N 1
ATOM 926 C CA . ILE A 1 116 ? 1.235 -1.276 -11.184 1.00 97.44 116 ILE A CA 1
ATOM 927 C C . ILE A 1 116 ? 0.338 -0.032 -11.172 1.00 97.44 116 ILE A C 1
ATOM 929 O O . ILE A 1 116 ? -0.421 0.126 -10.217 1.00 97.44 116 ILE A O 1
ATOM 933 N N . ALA A 1 117 ? 0.404 0.847 -12.175 1.00 96.75 117 ALA A N 1
ATOM 934 C CA . ALA A 1 117 ? -0.284 2.142 -12.172 1.00 96.75 117 ALA A CA 1
ATOM 935 C C . ALA A 1 117 ? -1.793 2.020 -11.892 1.00 96.75 117 ALA A C 1
ATOM 937 O O . ALA A 1 117 ? -2.272 2.526 -10.876 1.00 96.75 117 ALA A O 1
ATOM 938 N N . ASP A 1 118 ? -2.526 1.290 -12.734 1.00 96.12 118 ASP A N 1
ATOM 939 C CA . ASP A 1 118 ? -3.976 1.104 -12.598 1.00 96.12 118 ASP A CA 1
ATOM 940 C C . ASP A 1 118 ? -4.389 0.465 -11.259 1.00 96.12 118 ASP A C 1
ATOM 942 O O . ASP A 1 118 ? -5.214 1.056 -10.549 1.00 96.12 118 ASP A O 1
ATOM 946 N N . PRO A 1 119 ? -3.833 -0.697 -10.847 1.00 97.62 119 PRO A N 1
ATOM 947 C CA . PRO A 1 119 ? -4.219 -1.295 -9.573 1.00 97.62 119 PRO A CA 1
ATOM 948 C C . PRO A 1 119 ? -3.821 -0.422 -8.375 1.00 97.62 119 PRO A C 1
ATOM 950 O O . PRO A 1 119 ? -4.565 -0.366 -7.395 1.00 97.62 119 PRO A O 1
ATOM 953 N N . SER A 1 120 ? -2.708 0.314 -8.451 1.00 97.19 120 SER A N 1
ATOM 954 C CA . SER A 1 120 ? -2.290 1.212 -7.369 1.00 97.19 120 SER A CA 1
ATOM 955 C C . SER A 1 120 ? -3.228 2.408 -7.226 1.00 97.19 120 SER A C 1
ATOM 957 O O . SER A 1 120 ? -3.621 2.738 -6.110 1.00 97.19 120 SER A O 1
ATOM 959 N N . ILE A 1 121 ? -3.645 3.030 -8.334 1.00 96.75 121 ILE A N 1
ATOM 960 C CA . ILE A 1 121 ? -4.595 4.154 -8.322 1.00 96.75 121 ILE A CA 1
ATOM 961 C C . ILE A 1 121 ? -5.942 3.721 -7.727 1.00 96.75 121 ILE A C 1
ATOM 963 O O . ILE A 1 121 ? -6.526 4.452 -6.923 1.00 96.75 121 ILE A O 1
ATOM 967 N N . ALA A 1 122 ? -6.420 2.521 -8.068 1.00 97.56 122 ALA A N 1
ATOM 968 C CA . ALA A 1 122 ? -7.655 1.979 -7.507 1.00 97.56 122 ALA A CA 1
ATOM 969 C C . ALA A 1 122 ? -7.571 1.813 -5.978 1.00 97.56 122 ALA A C 1
ATOM 971 O O . ALA A 1 122 ? -8.475 2.246 -5.261 1.00 97.56 122 ALA A O 1
ATOM 972 N N . ILE A 1 123 ? -6.464 1.256 -5.473 1.00 97.50 123 ILE A N 1
ATOM 973 C CA . ILE A 1 123 ? -6.240 1.081 -4.031 1.00 97.50 123 ILE A CA 1
ATOM 974 C C . ILE A 1 123 ? -6.114 2.437 -3.321 1.00 97.50 123 ILE A C 1
ATOM 976 O O . ILE A 1 123 ? -6.724 2.645 -2.275 1.00 97.50 123 ILE A O 1
ATOM 980 N N . ILE A 1 124 ? -5.384 3.395 -3.900 1.00 96.88 124 ILE A N 1
ATO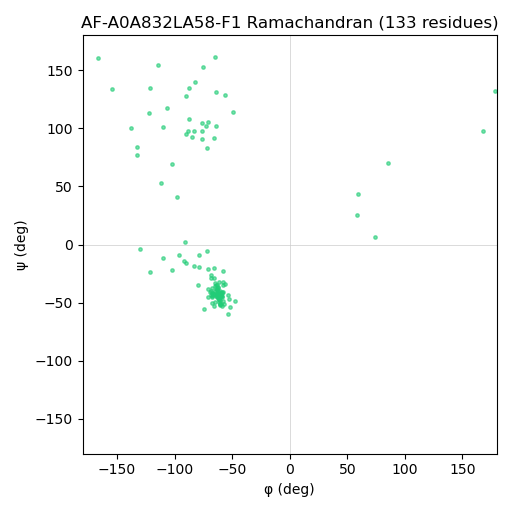M 981 C CA . ILE A 1 124 ? -5.240 4.755 -3.352 1.00 96.88 124 ILE A CA 1
ATOM 982 C C . ILE A 1 124 ? -6.598 5.461 -3.247 1.00 96.88 124 ILE A C 1
ATOM 984 O O . ILE A 1 124 ? -6.877 6.130 -2.245 1.00 96.88 124 ILE A O 1
ATOM 988 N N . SER A 1 125 ? -7.466 5.291 -4.250 1.00 96.56 125 SER A N 1
ATOM 989 C CA . SER A 1 125 ? -8.833 5.817 -4.215 1.00 96.56 125 SER A CA 1
ATOM 990 C C . SER A 1 125 ? -9.630 5.223 -3.052 1.00 96.56 125 SER A C 1
ATOM 992 O O . SER A 1 125 ? -10.309 5.960 -2.335 1.00 96.56 125 SER A O 1
ATOM 994 N N . GLU A 1 126 ? -9.513 3.916 -2.815 1.00 96.56 126 GLU A N 1
ATOM 995 C CA . GLU A 1 126 ? -10.209 3.244 -1.716 1.00 96.56 126 GLU A CA 1
ATOM 996 C C . GLU A 1 126 ? -9.689 3.682 -0.341 1.00 96.56 126 GLU A C 1
ATOM 998 O O . GLU A 1 126 ? -10.481 4.065 0.521 1.00 96.56 126 GLU A O 1
ATOM 1003 N N . ILE A 1 127 ? -8.365 3.751 -0.161 1.00 94.94 127 ILE A N 1
ATOM 1004 C CA . ILE A 1 127 ? -7.739 4.298 1.055 1.00 94.94 127 ILE A CA 1
ATOM 1005 C C . ILE A 1 127 ? -8.275 5.708 1.338 1.00 94.94 127 ILE A C 1
ATOM 1007 O O . ILE A 1 127 ? -8.627 6.034 2.471 1.00 94.94 127 ILE A O 1
ATOM 1011 N N . SER A 1 128 ? -8.384 6.540 0.304 1.00 93.81 128 SER A N 1
ATOM 1012 C CA . SER A 1 128 ? -8.849 7.923 0.438 1.00 93.81 128 SER A CA 1
ATOM 1013 C C . SER A 1 128 ? -10.315 8.015 0.853 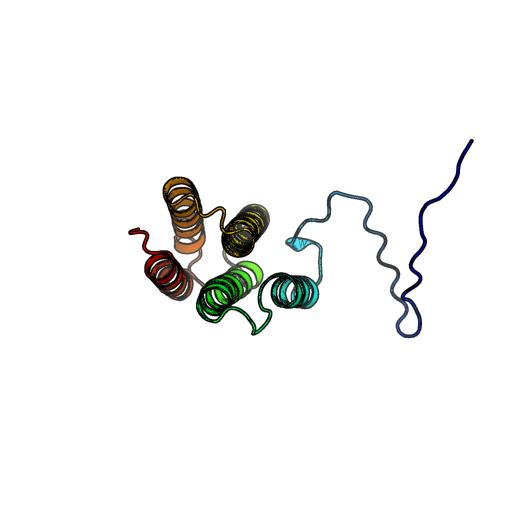1.00 93.81 128 SER A C 1
ATOM 1015 O O . SER A 1 128 ? -10.655 8.795 1.746 1.00 93.81 128 SER A O 1
ATOM 1017 N N . LYS A 1 129 ? -11.180 7.166 0.284 1.00 94.50 129 LYS A N 1
ATOM 1018 C CA . LYS A 1 129 ? -12.582 7.054 0.710 1.00 94.50 129 LYS A CA 1
ATOM 1019 C C . LYS A 1 129 ? -12.689 6.641 2.174 1.00 94.50 129 LYS A C 1
ATOM 1021 O O . LYS A 1 129 ? -13.405 7.299 2.926 1.00 94.50 129 LYS A O 1
ATOM 1026 N N . LEU A 1 130 ? -11.947 5.612 2.590 1.00 92.88 130 LEU A N 1
ATOM 1027 C CA . LEU A 1 130 ? -11.960 5.110 3.968 1.00 92.88 130 LEU A CA 1
ATOM 1028 C C . LEU A 1 130 ? -11.440 6.150 4.974 1.00 92.88 130 LEU A C 1
ATOM 1030 O O . LEU A 1 130 ? -11.955 6.258 6.082 1.00 92.88 130 LEU A O 1
ATOM 1034 N N . LEU A 1 131 ? -10.458 6.964 4.580 1.00 90.06 131 LEU A N 1
ATOM 1035 C CA . LEU A 1 131 ? -9.943 8.078 5.385 1.00 90.06 131 LEU A CA 1
ATOM 1036 C C . LEU A 1 131 ? -10.841 9.330 5.348 1.00 90.06 131 LEU A C 1
ATOM 1038 O O . LEU A 1 131 ? -10.613 10.289 6.097 1.00 90.06 131 LEU A O 1
ATOM 1042 N N . GLY A 1 132 ? -11.854 9.357 4.477 1.00 90.31 132 GLY A N 1
ATOM 1043 C CA . GLY A 1 132 ? -12.701 10.524 4.250 1.00 90.31 132 GLY A CA 1
ATOM 1044 C C . GLY A 1 132 ? -11.892 11.738 3.784 1.00 90.31 132 GLY A C 1
ATOM 1045 O O . GLY A 1 132 ? -12.078 12.842 4.316 1.00 90.31 132 GLY A O 1
ATOM 1046 N N . ILE A 1 133 ? -10.960 11.509 2.854 1.00 87.25 133 ILE A N 1
ATOM 1047 C CA . ILE A 1 133 ? -10.137 12.519 2.180 1.00 87.25 133 ILE A CA 1
ATOM 1048 C C . ILE A 1 133 ? -10.374 12.418 0.667 1.00 87.25 133 ILE A C 1
ATOM 1050 O O . ILE A 1 133 ? -10.431 11.329 0.109 1.00 87.25 133 ILE A O 1
ATOM 1054 N N . GLY A 1 134 ? -10.568 13.555 -0.002 1.00 80.94 134 GLY A N 1
ATOM 1055 C CA . GLY A 1 134 ? -10.693 13.593 -1.463 1.00 80.94 134 GLY A CA 1
ATOM 1056 C C . GLY A 1 134 ? -9.323 13.772 -2.104 1.00 80.94 134 GLY A C 1
ATOM 1057 O O . GLY A 1 134 ? -8.620 14.711 -1.717 1.00 80.94 134 GLY A O 1
ATOM 1058 N N . LEU A 1 135 ? -8.969 12.910 -3.058 1.00 76.75 135 LEU A N 1
ATOM 1059 C CA . LEU A 1 135 ? -7.804 13.063 -3.935 1.00 76.75 135 LEU A CA 1
ATOM 1060 C C . LEU A 1 135 ? -8.217 13.694 -5.259 1.00 76.75 135 LEU A C 1
ATOM 1062 O O . LEU A 1 135 ? -9.231 13.237 -5.831 1.00 76.75 135 LEU A O 1
#

Solvent-accessible surface area (backbone atoms only — not comparable to full-atom values): 8310 Å² total; per-residue (Å²): 139,90,86,84,82,89,80,80,86,86,82,84,90,75,97,71,89,82,83,76,92,61,90,83,52,71,80,78,47,63,64,70,56,54,53,51,51,49,42,73,74,55,48,78,89,80,46,71,71,56,29,51,44,39,49,42,52,49,55,45,46,51,47,49,74,67,40,83,64,50,53,74,64,58,34,34,54,44,47,51,51,52,51,52,50,46,49,27,57,71,71,68,61,69,51,61,68,59,53,45,54,54,51,52,55,44,48,65,54,44,59,70,15,81,89,40,18,69,67,42,52,54,42,53,52,50,41,26,58,77,68,73,43,88,132

Radius of gyration: 16.91 Å; Cα contacts (8 Å, |Δi|>4): 114; chains: 1; bounding box: 45×41×48 Å

Mean predicted aligned error: 10.05 Å

Sequence (135 aa):
MMKDEDEIDLDKEMGVKYIFRGNTTFINKPRDTEIKKFQNKYITGKYIEKDNINSEILKLLHLVLDSKNLSNEDREETAHALNSIADQVKENKCNKLTLKGTLTAIQEVVSKAADIADPSIAIISEISKLLGIGL